Protein AF-A0A9X0FGQ6-F1 (afdb_monomer)

Structure (mmCIF, N/CA/C/O backbone):
data_AF-A0A9X0FGQ6-F1
#
_entry.id   AF-A0A9X0FGQ6-F1
#
loop_
_atom_site.group_PDB
_atom_site.id
_atom_site.type_symbol
_atom_site.label_atom_id
_atom_site.label_alt_id
_atom_site.label_comp_id
_atom_site.label_asym_id
_atom_site.label_entity_id
_atom_site.label_seq_id
_atom_site.pdbx_PDB_ins_code
_atom_site.Cartn_x
_atom_site.Cartn_y
_atom_site.Cartn_z
_atom_site.occupancy
_atom_site.B_iso_or_equiv
_atom_site.auth_seq_id
_atom_site.auth_comp_id
_atom_site.auth_asym_id
_atom_site.auth_atom_id
_atom_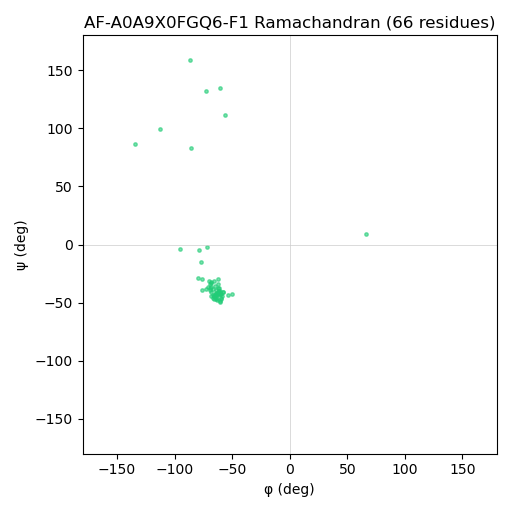site.pdbx_PDB_model_num
ATOM 1 N N . MET A 1 1 ? -6.916 5.252 -3.151 1.00 64.69 1 MET A N 1
ATOM 2 C CA . MET A 1 1 ? -7.905 4.673 -2.204 1.00 64.69 1 MET A CA 1
ATOM 3 C C . MET A 1 1 ? -7.823 5.455 -0.893 1.00 64.69 1 MET A C 1
ATOM 5 O O . MET A 1 1 ? -6.714 5.729 -0.458 1.00 64.69 1 MET A O 1
ATOM 9 N N . THR A 1 2 ? -8.939 5.880 -0.293 1.00 81.56 2 THR A N 1
ATOM 10 C CA . THR A 1 2 ? -8.922 6.758 0.899 1.00 81.56 2 THR A CA 1
ATOM 11 C C . THR A 1 2 ? -8.821 5.964 2.207 1.00 81.56 2 THR A C 1
ATOM 13 O O . THR A 1 2 ? -9.184 4.787 2.258 1.00 81.56 2 THR A O 1
ATOM 16 N N . VAL A 1 3 ? -8.367 6.610 3.289 1.00 80.19 3 VAL A N 1
ATOM 17 C CA . VAL A 1 3 ? -8.267 6.012 4.640 1.00 80.19 3 VAL A CA 1
ATOM 18 C C . VAL A 1 3 ? -9.606 5.412 5.088 1.00 80.19 3 VAL A C 1
ATOM 20 O O . VAL A 1 3 ? -9.660 4.278 5.558 1.00 80.19 3 VAL A O 1
ATOM 23 N N . THR A 1 4 ? -10.710 6.119 4.854 1.00 84.25 4 THR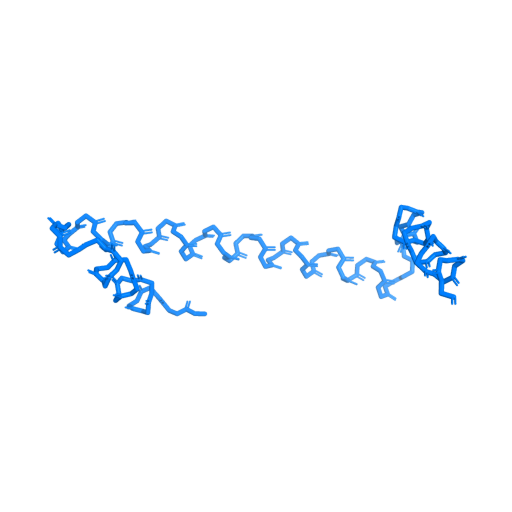 A N 1
ATOM 24 C CA . THR A 1 4 ? -12.069 5.641 5.147 1.00 84.25 4 THR A CA 1
ATOM 25 C C . THR A 1 4 ? -12.448 4.392 4.345 1.00 84.25 4 THR A C 1
ATOM 27 O O . THR A 1 4 ? -13.137 3.512 4.862 1.00 84.25 4 THR A O 1
ATOM 30 N N . GLY A 1 5 ? -11.959 4.262 3.108 1.00 85.12 5 GLY A N 1
ATOM 31 C CA . GLY A 1 5 ? -12.116 3.051 2.300 1.00 85.12 5 GLY A CA 1
ATOM 32 C C . GLY A 1 5 ? -11.356 1.850 2.872 1.00 85.12 5 GLY A C 1
ATOM 33 O O . GLY A 1 5 ? -11.914 0.755 2.950 1.00 85.12 5 GLY A O 1
ATOM 34 N N . TYR A 1 6 ? -10.113 2.047 3.328 1.00 85.75 6 TYR A N 1
ATOM 35 C CA . TYR A 1 6 ? -9.339 0.992 3.997 1.00 85.75 6 TYR A CA 1
ATOM 36 C C . TYR A 1 6 ? -9.982 0.564 5.316 1.00 85.75 6 TYR A C 1
ATOM 38 O O . TYR A 1 6 ? -10.092 -0.630 5.577 1.00 85.75 6 TYR A O 1
ATOM 46 N N . GLN A 1 7 ? -10.464 1.515 6.117 1.00 86.25 7 GLN A N 1
ATOM 47 C CA . GLN A 1 7 ? -11.126 1.223 7.387 1.00 86.25 7 GLN A CA 1
ATOM 48 C C . GLN A 1 7 ? -12.367 0.345 7.190 1.00 86.25 7 GLN A C 1
ATOM 50 O O . GLN A 1 7 ? -12.507 -0.662 7.881 1.00 86.25 7 GLN A O 1
ATOM 55 N N . LYS A 1 8 ? -13.230 0.675 6.217 1.00 88.56 8 LYS A N 1
ATOM 56 C CA . LYS A 1 8 ? -14.409 -0.142 5.887 1.00 88.56 8 LYS A CA 1
ATOM 57 C C . LYS A 1 8 ? -14.021 -1.566 5.486 1.00 88.56 8 LYS A C 1
ATOM 59 O O . LYS A 1 8 ? -14.621 -2.511 5.982 1.00 88.56 8 LYS A O 1
ATOM 64 N N . LYS A 1 9 ? -12.991 -1.726 4.646 1.00 88.31 9 LYS A N 1
ATOM 65 C CA . LYS A 1 9 ? -12.492 -3.052 4.242 1.00 88.31 9 LYS A CA 1
ATOM 66 C C . LYS A 1 9 ? -11.916 -3.845 5.419 1.00 88.31 9 LYS A C 1
ATOM 68 O O . LYS A 1 9 ? -12.205 -5.028 5.536 1.00 88.31 9 LYS A O 1
ATOM 73 N N . ILE A 1 10 ? -11.151 -3.205 6.308 1.00 87.38 10 ILE A N 1
ATOM 74 C CA . ILE A 1 10 ? -10.590 -3.853 7.507 1.00 87.38 10 ILE A CA 1
ATOM 75 C C . ILE A 1 10 ? -11.707 -4.318 8.443 1.00 87.38 10 ILE A C 1
ATOM 77 O O . ILE A 1 10 ? -11.666 -5.443 8.924 1.00 87.38 10 ILE A O 1
ATOM 81 N N . MET A 1 11 ? -12.705 -3.469 8.691 1.00 87.75 11 MET A N 1
ATOM 82 C CA . MET A 1 11 ? -13.830 -3.815 9.562 1.00 87.75 11 MET A CA 1
ATOM 83 C C . MET A 1 11 ? -14.733 -4.893 8.950 1.00 87.75 11 MET A C 1
ATOM 85 O O . MET A 1 11 ? -15.263 -5.713 9.687 1.00 87.75 11 MET A O 1
ATOM 89 N N . ALA A 1 12 ? -14.884 -4.929 7.622 1.00 90.31 12 ALA A N 1
ATOM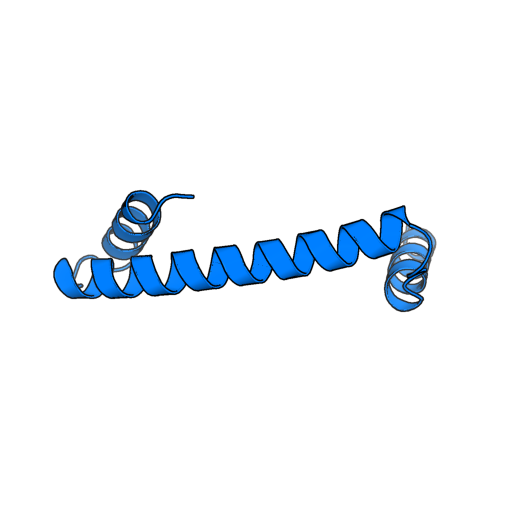 90 C CA . ALA A 1 12 ? -15.603 -6.004 6.937 1.00 90.31 12 ALA A CA 1
ATOM 91 C C . 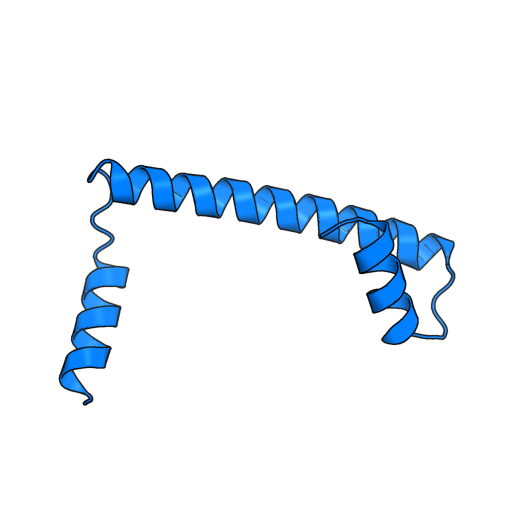ALA A 1 12 ? -14.849 -7.343 7.002 1.00 90.31 12 ALA A C 1
ATOM 93 O O . ALA A 1 12 ? -15.468 -8.386 7.177 1.00 90.31 12 ALA A O 1
ATOM 94 N N . ALA A 1 13 ? -13.519 -7.315 6.881 1.00 90.56 13 ALA A N 1
ATOM 95 C CA . ALA A 1 13 ? -12.680 -8.510 6.955 1.00 90.56 13 ALA A CA 1
ATOM 96 C C . ALA A 1 13 ? -12.496 -9.030 8.391 1.00 90.56 13 ALA A C 1
ATOM 98 O O . ALA A 1 13 ? -12.309 -10.226 8.592 1.00 90.56 13 ALA A O 1
ATOM 99 N N . VAL A 1 14 ? -12.527 -8.141 9.389 1.00 90.56 14 VAL A N 1
ATOM 100 C CA . VAL A 1 14 ? -12.369 -8.482 10.809 1.00 90.56 14 VAL A CA 1
ATOM 101 C C . VAL A 1 14 ? -13.436 -7.742 11.626 1.00 90.56 14 VAL A C 1
ATOM 103 O O . VAL A 1 14 ? -13.162 -6.655 12.137 1.00 90.56 14 VAL A O 1
ATOM 106 N N . PRO A 1 15 ? -14.646 -8.308 11.781 1.00 84.94 15 PRO A N 1
ATOM 107 C CA . PRO A 1 15 ? -15.773 -7.633 12.436 1.00 84.94 15 PRO A CA 1
ATOM 108 C C . PRO A 1 15 ? -15.532 -7.292 13.912 1.00 84.94 15 PRO A C 1
ATOM 110 O O . PRO A 1 15 ? -16.041 -6.294 14.414 1.00 84.94 15 PRO A O 1
ATOM 113 N N . GLU A 1 16 ? -14.717 -8.089 14.605 1.00 91.44 16 GLU A N 1
ATOM 114 C CA . GLU A 1 16 ? -14.438 -7.924 16.040 1.00 91.44 16 GLU A CA 1
ATOM 115 C C . GLU A 1 16 ? -13.425 -6.809 16.348 1.00 91.44 16 GLU A C 1
ATOM 117 O O . GLU A 1 16 ? -13.139 -6.490 17.507 1.00 91.44 16 GLU A O 1
ATOM 122 N N . ILE A 1 17 ? -12.838 -6.194 15.317 1.00 89.06 17 ILE A N 1
ATOM 123 C CA . ILE A 1 17 ? -11.829 -5.165 15.520 1.00 89.06 17 ILE A CA 1
ATOM 124 C C . ILE A 1 17 ? -12.466 -3.868 16.038 1.00 89.06 17 ILE A C 1
ATOM 126 O O . ILE A 1 17 ? -13.420 -3.325 15.479 1.00 89.06 17 ILE A O 1
ATOM 130 N N . LYS A 1 18 ? -11.880 -3.290 17.091 1.00 91.06 18 LYS A N 1
ATOM 131 C CA . LYS A 1 18 ? -12.284 -1.958 17.564 1.00 91.06 18 LYS A CA 1
ATOM 132 C C . LYS A 1 18 ? -12.079 -0.915 16.462 1.00 91.06 18 LYS A C 1
ATOM 134 O O . LYS A 1 18 ? -10.996 -0.828 15.877 1.00 91.06 18 LYS A O 1
ATOM 139 N N . LYS A 1 19 ? -13.078 -0.051 16.257 1.00 87.31 19 LYS A N 1
ATOM 140 C CA . LYS A 1 19 ? -13.077 1.021 15.242 1.00 87.31 19 LYS A CA 1
ATOM 141 C C . LYS A 1 19 ? -11.811 1.888 15.274 1.00 87.31 19 LYS A C 1
ATOM 143 O O . LYS A 1 19 ? -11.225 2.148 14.227 1.00 87.31 19 LYS A O 1
ATOM 148 N N . SER A 1 20 ? -11.342 2.255 16.467 1.00 89.56 20 SER A N 1
ATOM 149 C CA . SER A 1 20 ? -10.116 3.044 16.663 1.00 89.56 20 SER A CA 1
ATOM 150 C C . SER A 1 20 ? -8.839 2.308 16.238 1.00 89.56 20 SER A C 1
ATOM 152 O O . SER A 1 20 ? -7.881 2.922 15.770 1.00 89.56 20 SER A O 1
ATOM 154 N N . LYS A 1 21 ? -8.805 0.975 16.364 1.00 89.94 21 LYS A N 1
ATOM 155 C CA . LYS A 1 21 ? -7.690 0.142 15.894 1.00 89.94 21 LYS A CA 1
ATOM 156 C C . LYS A 1 21 ? -7.730 -0.012 14.370 1.00 89.94 21 LYS A C 1
ATOM 158 O O . LYS A 1 21 ? -6.679 0.072 13.737 1.00 89.94 21 LYS A O 1
ATOM 163 N N . ALA A 1 22 ? -8.922 -0.163 13.786 1.00 88.88 22 ALA A N 1
ATOM 164 C CA . ALA A 1 22 ? -9.116 -0.193 12.334 1.00 88.88 22 ALA A CA 1
ATOM 165 C C . ALA A 1 22 ? -8.675 1.114 11.661 1.00 88.88 22 ALA A C 1
ATOM 167 O O . ALA A 1 22 ? -8.024 1.081 10.623 1.00 88.88 22 ALA A O 1
ATOM 168 N N . GLU A 1 23 ? -8.972 2.258 12.274 1.00 90.56 23 GLU A N 1
ATOM 169 C CA . GLU A 1 23 ? -8.558 3.578 11.791 1.00 90.56 23 GLU A CA 1
ATOM 170 C C . GLU A 1 23 ? -7.030 3.742 11.793 1.00 90.56 23 GLU A C 1
ATOM 172 O O . GLU A 1 23 ? -6.437 4.103 10.775 1.00 90.56 23 GLU A O 1
ATOM 177 N N . LYS A 1 24 ? -6.359 3.366 12.892 1.00 92.25 24 LYS A N 1
ATOM 178 C CA . LYS A 1 24 ? -4.886 3.360 12.962 1.00 92.25 24 LYS A CA 1
ATOM 179 C C . LYS A 1 24 ? -4.259 2.465 11.888 1.00 92.25 24 LYS A C 1
ATOM 181 O O . LYS A 1 24 ? -3.246 2.834 11.294 1.00 92.25 24 LYS A O 1
ATOM 186 N N . LEU A 1 25 ? -4.844 1.292 11.635 1.00 88.12 25 LEU A N 1
ATOM 187 C CA . LEU A 1 25 ? -4.409 0.386 10.567 1.00 88.12 25 LEU A CA 1
ATOM 188 C C . LEU A 1 25 ? -4.641 0.995 9.182 1.00 88.12 25 LEU A C 1
ATOM 190 O O . LEU A 1 25 ? -3.736 0.969 8.353 1.00 88.12 25 LEU A O 1
ATOM 194 N N . ALA A 1 26 ? -5.801 1.603 8.952 1.00 89.81 26 ALA A N 1
ATOM 195 C CA . ALA A 1 26 ? -6.130 2.256 7.694 1.00 89.81 26 ALA A CA 1
ATOM 196 C C . ALA A 1 26 ? -5.147 3.386 7.348 1.00 89.81 26 ALA A C 1
ATOM 198 O O . ALA A 1 26 ? -4.682 3.455 6.213 1.00 89.81 26 ALA A O 1
ATOM 199 N N . HIS A 1 27 ? -4.756 4.216 8.323 1.00 91.75 27 HIS A N 1
ATOM 200 C CA . HIS A 1 27 ? -3.728 5.245 8.124 1.00 91.75 27 HIS A CA 1
ATOM 201 C C . HIS A 1 27 ? -2.360 4.653 7.767 1.00 91.75 27 HIS A C 1
ATOM 203 O O . HIS A 1 27 ? -1.692 5.152 6.861 1.00 91.75 27 HIS A O 1
ATOM 209 N N . LYS A 1 28 ? -1.942 3.570 8.438 1.00 90.56 28 LYS A N 1
ATOM 210 C CA . LYS A 1 28 ? -0.676 2.887 8.123 1.00 90.56 28 LYS A CA 1
ATOM 211 C C . LYS A 1 28 ? -0.680 2.302 6.712 1.00 90.56 28 LYS A C 1
ATOM 213 O O . LYS A 1 28 ? 0.310 2.442 5.999 1.00 90.56 28 LYS A O 1
ATOM 218 N N . ILE A 1 29 ? -1.783 1.672 6.310 1.00 87.38 29 ILE A N 1
ATOM 219 C CA . ILE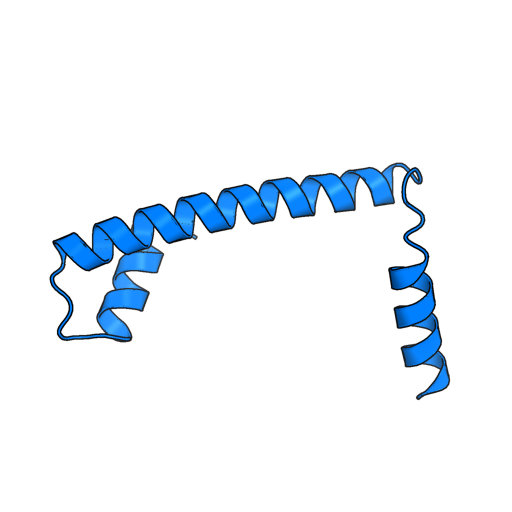 A 1 29 ? -1.925 1.090 4.972 1.00 87.38 29 ILE A CA 1
ATOM 220 C C . ILE A 1 29 ? -1.936 2.189 3.912 1.00 87.38 29 ILE A C 1
ATOM 222 O O . ILE A 1 29 ? -1.208 2.072 2.935 1.00 87.38 29 ILE A O 1
ATOM 226 N N . ALA A 1 30 ? -2.691 3.270 4.117 1.00 88.25 30 ALA A N 1
ATOM 227 C CA . ALA A 1 30 ? -2.733 4.387 3.178 1.00 88.25 30 ALA A CA 1
ATOM 228 C C . ALA A 1 30 ? -1.347 5.020 2.984 1.00 88.25 30 ALA A C 1
ATOM 230 O O . ALA A 1 30 ? -0.913 5.200 1.850 1.00 88.25 30 ALA A O 1
ATOM 231 N N . LYS A 1 31 ? -0.612 5.267 4.080 1.00 89.12 31 LYS A N 1
ATOM 232 C CA . LYS A 1 31 ? 0.757 5.799 4.020 1.00 89.12 31 LYS A CA 1
ATOM 233 C C . LYS A 1 31 ? 1.705 4.863 3.265 1.00 89.12 31 LYS A C 1
ATOM 235 O O . LYS A 1 31 ? 2.508 5.319 2.460 1.00 89.12 31 LYS A O 1
ATOM 240 N N . ARG A 1 32 ? 1.613 3.551 3.508 1.00 86.06 32 ARG A N 1
ATOM 241 C CA . ARG A 1 32 ? 2.446 2.561 2.811 1.00 86.06 32 ARG A CA 1
ATOM 242 C C . ARG A 1 32 ? 2.087 2.447 1.331 1.00 86.06 32 ARG A C 1
ATOM 244 O O . ARG A 1 32 ? 2.989 2.368 0.511 1.00 86.06 32 ARG A O 1
ATOM 251 N N . ALA A 1 33 ? 0.799 2.466 0.996 1.00 80.75 33 ALA A N 1
ATOM 252 C CA . ALA A 1 33 ? 0.333 2.438 -0.386 1.00 80.75 33 ALA A CA 1
ATOM 253 C C . ALA A 1 33 ? 0.825 3.663 -1.166 1.00 80.75 33 ALA A C 1
ATOM 255 O O . ALA A 1 33 ? 1.282 3.513 -2.291 1.00 80.75 33 ALA A O 1
ATOM 256 N N . GLN A 1 34 ? 0.804 4.848 -0.548 1.00 83.19 34 GLN A N 1
ATOM 257 C CA . GLN A 1 34 ? 1.347 6.062 -1.153 1.00 83.19 34 GLN A CA 1
ATOM 258 C C . GLN A 1 34 ? 2.857 5.951 -1.403 1.00 83.19 34 GLN A C 1
ATOM 260 O O . GLN A 1 34 ? 3.301 6.203 -2.514 1.00 83.19 34 GLN A O 1
ATOM 265 N N . ALA A 1 35 ? 3.633 5.493 -0.416 1.00 80.44 35 ALA A N 1
ATOM 266 C CA . ALA A 1 35 ? 5.074 5.301 -0.595 1.00 80.44 35 ALA A CA 1
ATOM 267 C C . ALA A 1 35 ? 5.406 4.265 -1.689 1.00 80.44 35 ALA A C 1
ATOM 269 O O . ALA A 1 35 ? 6.363 4.438 -2.437 1.00 80.44 35 ALA A O 1
ATOM 270 N N . MET A 1 36 ? 4.616 3.190 -1.803 1.00 77.31 36 MET A N 1
ATOM 271 C CA . MET A 1 36 ? 4.774 2.203 -2.879 1.00 77.31 36 MET A CA 1
ATOM 272 C C . MET A 1 36 ? 4.408 2.781 -4.248 1.00 77.31 36 MET A C 1
ATOM 274 O O . MET A 1 36 ? 5.068 2.449 -5.226 1.00 77.31 36 MET A O 1
ATOM 278 N N . GLN A 1 37 ? 3.393 3.647 -4.316 1.00 78.62 37 GLN A N 1
ATOM 279 C CA . GLN A 1 37 ? 3.024 4.341 -5.546 1.00 78.62 37 GLN A CA 1
ATOM 280 C C . GLN A 1 37 ? 4.138 5.292 -5.994 1.00 78.62 37 GLN A C 1
ATOM 282 O O . GLN A 1 37 ? 4.537 5.238 -7.145 1.00 78.62 37 GLN A O 1
ATOM 287 N N . GLU A 1 38 ? 4.710 6.082 -5.082 1.00 77.50 38 GLU A N 1
ATOM 288 C CA . GLU A 1 38 ? 5.836 6.979 -5.389 1.00 77.50 38 GLU A CA 1
ATOM 289 C C . GLU A 1 38 ? 7.063 6.207 -5.900 1.00 77.50 38 GLU A C 1
ATOM 291 O O . GLU A 1 38 ? 7.713 6.629 -6.854 1.00 77.50 38 GLU A O 1
ATOM 296 N N . GLN A 1 39 ? 7.362 5.045 -5.308 1.00 69.31 39 GLN A N 1
ATOM 297 C CA . GLN A 1 39 ? 8.428 4.168 -5.802 1.00 69.31 39 GLN A CA 1
ATOM 298 C C . GLN A 1 39 ? 8.108 3.600 -7.185 1.00 69.31 39 GLN A C 1
ATOM 300 O O . GLN A 1 39 ? 8.976 3.586 -8.053 1.00 69.31 39 GLN A O 1
ATOM 305 N N . PHE A 1 40 ? 6.878 3.137 -7.397 1.00 75.31 40 PHE A N 1
ATOM 306 C CA . PHE A 1 40 ? 6.442 2.619 -8.688 1.00 75.31 40 PHE A CA 1
ATOM 307 C C . PHE A 1 40 ? 6.534 3.693 -9.781 1.00 75.31 40 PHE A C 1
ATOM 309 O O . PHE A 1 40 ? 7.142 3.455 -10.821 1.00 75.31 40 PHE A O 1
ATOM 316 N N . ASP A 1 41 ? 6.014 4.889 -9.506 1.00 74.81 41 ASP A N 1
ATOM 317 C CA . ASP A 1 41 ? 6.042 6.033 -10.416 1.00 74.81 41 ASP A CA 1
ATOM 318 C C . ASP A 1 41 ? 7.490 6.461 -10.723 1.00 74.81 41 ASP A C 1
ATOM 320 O O . ASP A 1 41 ? 7.810 6.784 -11.866 1.00 74.81 41 ASP A O 1
ATOM 324 N N . PHE A 1 42 ? 8.400 6.397 -9.741 1.00 73.44 42 PHE A N 1
ATOM 325 C CA . PHE A 1 42 ? 9.832 6.621 -9.959 1.00 73.44 42 PHE A CA 1
ATOM 326 C C . PHE A 1 42 ? 10.433 5.605 -10.941 1.00 73.44 42 PHE A C 1
ATOM 328 O O . PHE A 1 42 ? 11.078 6.007 -11.911 1.00 73.44 42 PHE A O 1
ATOM 335 N N . PHE A 1 43 ? 10.198 4.305 -10.756 1.00 71.69 43 PHE A N 1
ATOM 336 C CA . PHE A 1 43 ? 10.727 3.291 -11.676 1.00 71.69 43 PHE A CA 1
ATOM 337 C C . PHE A 1 43 ? 10.107 3.381 -13.078 1.00 71.69 43 PHE A C 1
ATOM 339 O O . PHE A 1 43 ? 10.830 3.263 -14.069 1.00 71.69 43 PHE A O 1
ATOM 346 N N . GLU A 1 44 ? 8.807 3.666 -13.186 1.00 71.94 44 GLU A N 1
ATOM 347 C CA . GLU A 1 44 ? 8.159 3.941 -14.475 1.00 71.94 44 GLU A CA 1
ATOM 348 C C . GLU A 1 44 ? 8.750 5.191 -15.147 1.00 71.94 44 GLU A C 1
ATOM 350 O O . GLU A 1 44 ? 9.053 5.161 -16.339 1.00 71.94 44 GLU A O 1
ATOM 355 N N . SER A 1 45 ? 9.027 6.262 -14.394 1.00 71.75 45 SER A N 1
ATOM 356 C CA . SER A 1 45 ? 9.673 7.463 -14.941 1.00 71.75 45 SER A CA 1
ATOM 357 C C . SER A 1 45 ? 11.068 7.170 -15.509 1.00 71.75 45 SER A C 1
ATOM 359 O O . SER A 1 45 ? 11.411 7.641 -16.593 1.00 71.75 45 SER A O 1
ATOM 361 N N . LEU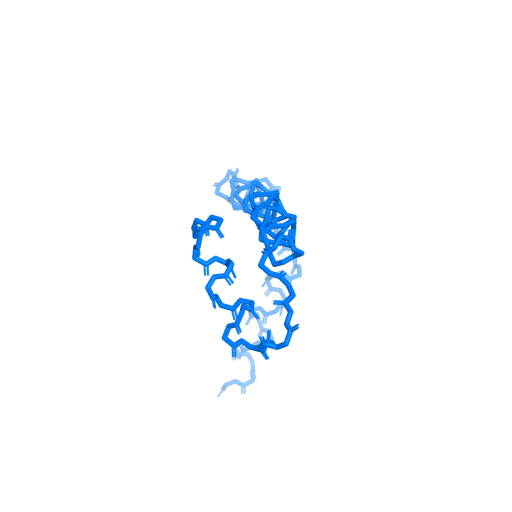 A 1 46 ? 11.855 6.320 -14.843 1.00 71.62 46 LEU A N 1
ATOM 362 C CA . LEU A 1 46 ? 13.186 5.926 -15.305 1.00 71.62 46 LEU A CA 1
ATOM 363 C C . LEU A 1 46 ? 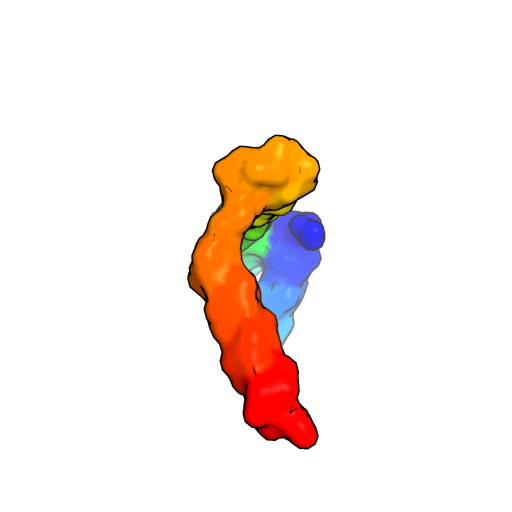13.146 5.021 -16.543 1.00 71.62 46 LEU A C 1
ATOM 365 O O . LEU A 1 46 ? 14.049 5.083 -17.382 1.00 71.62 46 LEU A O 1
ATOM 369 N N . LYS A 1 47 ? 12.095 4.209 -16.677 1.00 66.44 47 LYS A N 1
ATOM 370 C CA . LYS A 1 47 ? 11.818 3.412 -17.875 1.00 66.44 47 LYS A CA 1
ATOM 371 C C . LYS A 1 47 ? 11.431 4.299 -19.060 1.00 66.44 47 LYS A C 1
ATOM 373 O O . LYS A 1 47 ? 11.966 4.110 -20.148 1.00 66.44 47 LYS A O 1
ATOM 378 N N . ILE A 1 48 ? 10.567 5.297 -18.848 1.00 69.69 48 ILE A N 1
ATOM 379 C CA . ILE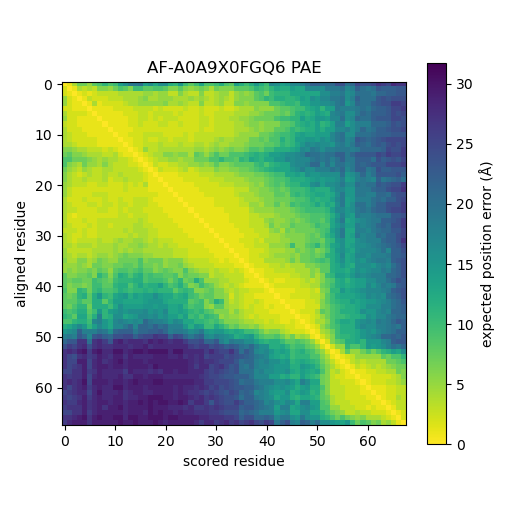 A 1 48 ? 10.182 6.285 -19.875 1.00 69.69 48 ILE A CA 1
ATOM 380 C C . ILE A 1 48 ? 11.400 7.080 -20.356 1.00 69.69 48 ILE A C 1
ATOM 382 O O . ILE A 1 48 ? 11.572 7.281 -21.554 1.00 69.69 48 ILE A O 1
ATOM 386 N N . LEU A 1 49 ? 12.272 7.492 -19.432 1.00 68.69 49 LEU A N 1
ATOM 387 C CA . LEU A 1 49 ? 13.504 8.221 -19.748 1.00 68.69 49 LEU A CA 1
ATOM 388 C C . LEU A 1 49 ? 14.577 7.343 -20.417 1.00 68.69 49 LEU A C 1
ATOM 390 O O . LEU A 1 49 ? 15.654 7.839 -20.741 1.00 68.69 49 LEU A O 1
ATOM 394 N N . GLY A 1 50 ? 14.318 6.044 -20.608 1.00 64.81 50 GLY A N 1
ATOM 395 C CA . GLY A 1 50 ? 15.266 5.100 -21.203 1.00 64.81 50 GLY A CA 1
ATOM 396 C C . GLY A 1 50 ? 16.513 4.848 -20.349 1.00 64.81 50 GLY A C 1
ATOM 397 O O . GLY A 1 50 ? 17.452 4.211 -20.818 1.00 64.81 50 GLY A O 1
ATOM 398 N N . VAL A 1 51 ? 16.529 5.337 -19.103 1.00 65.31 51 VAL A N 1
ATOM 399 C CA . VAL A 1 51 ? 17.650 5.214 -18.156 1.00 65.31 51 VAL A CA 1
ATOM 400 C C . VAL A 1 51 ? 17.655 3.831 -17.510 1.00 65.31 51 VAL A C 1
ATOM 402 O O . VAL A 1 51 ? 18.713 3.296 -17.190 1.00 65.31 51 VAL A O 1
ATOM 405 N N . ILE A 1 52 ? 16.479 3.216 -17.373 1.00 55.25 52 ILE A N 1
ATOM 406 C CA . ILE A 1 52 ? 16.336 1.819 -16.979 1.00 55.25 52 ILE A CA 1
ATOM 407 C C . ILE A 1 52 ? 15.769 1.038 -18.162 1.00 55.25 52 ILE A C 1
ATOM 409 O O . ILE A 1 52 ? 14.563 1.000 -18.399 1.00 55.25 52 ILE A O 1
ATOM 413 N N . SER A 1 53 ? 16.648 0.354 -18.893 1.00 55.81 53 SER A N 1
ATOM 414 C CA . SER A 1 53 ? 16.251 -0.862 -19.592 1.00 55.81 53 SER A CA 1
ATOM 415 C C . SER A 1 53 ? 16.392 -2.013 -18.602 1.00 55.81 53 SER A C 1
ATOM 417 O O . SER A 1 53 ? 17.448 -2.638 -18.558 1.00 55.81 53 SER A O 1
ATOM 419 N N . ASP A 1 54 ? 15.390 -2.228 -17.747 1.00 57.47 54 ASP A N 1
ATOM 420 C CA . ASP A 1 54 ? 15.449 -3.285 -16.731 1.00 57.47 54 ASP A CA 1
ATOM 421 C C . ASP A 1 54 ? 15.698 -4.636 -17.439 1.00 57.47 54 ASP A C 1
ATOM 423 O O . ASP A 1 54 ? 14.838 -5.087 -18.209 1.00 57.47 54 ASP A O 1
ATOM 427 N N . PRO A 1 55 ? 16.880 -5.259 -17.263 1.00 57.19 55 PRO A N 1
ATOM 428 C CA . PRO A 1 55 ? 17.216 -6.500 -17.958 1.00 57.19 55 PRO A CA 1
ATOM 429 C C . PRO A 1 55 ? 16.298 -7.638 -17.509 1.00 57.19 55 PRO A C 1
ATOM 431 O O . PRO A 1 55 ? 15.853 -8.435 -18.326 1.00 57.19 55 PRO A O 1
ATOM 434 N N . THR A 1 56 ? 15.926 -7.642 -16.230 1.00 58.12 56 THR A N 1
ATOM 435 C CA . THR A 1 56 ? 15.017 -8.603 -15.599 1.00 58.12 56 THR A CA 1
ATOM 436 C C . THR A 1 56 ? 13.607 -8.522 -16.178 1.00 58.12 56 THR A C 1
ATOM 438 O O . THR A 1 56 ? 12.979 -9.552 -16.408 1.00 58.12 56 THR A O 1
ATOM 441 N N . ALA A 1 57 ? 13.108 -7.316 -16.470 1.00 54.69 57 ALA A N 1
ATOM 442 C CA . ALA A 1 57 ? 11.818 -7.140 -17.139 1.00 54.69 57 ALA A CA 1
ATOM 443 C C . ALA A 1 57 ? 11.862 -7.601 -18.607 1.00 54.69 57 ALA A C 1
ATOM 445 O O . ALA A 1 57 ? 10.903 -8.202 -19.088 1.00 54.69 57 ALA A O 1
ATOM 446 N N . ARG A 1 58 ? 12.978 -7.374 -19.318 1.00 56.66 58 ARG A N 1
ATOM 447 C CA . ARG A 1 58 ? 13.183 -7.913 -20.676 1.00 56.66 58 ARG A CA 1
ATOM 448 C C . ARG A 1 58 ? 13.253 -9.439 -20.690 1.00 56.66 58 ARG A C 1
ATOM 450 O O . ARG A 1 58 ? 12.649 -10.054 -21.565 1.00 56.66 58 ARG A O 1
ATOM 457 N N . ASP A 1 59 ? 13.950 -10.038 -19.732 1.00 58.72 59 ASP A N 1
ATOM 458 C CA . ASP A 1 59 ? 14.089 -11.492 -19.634 1.00 58.72 59 ASP A CA 1
ATOM 459 C C . ASP A 1 59 ? 12.775 -12.159 -19.213 1.00 58.72 59 ASP A C 1
ATOM 461 O O . ASP A 1 59 ? 12.415 -13.203 -19.753 1.00 58.72 59 ASP A O 1
ATOM 465 N N . ALA A 1 60 ? 11.994 -11.528 -18.330 1.00 55.34 60 ALA A N 1
ATOM 466 C CA . ALA A 1 60 ? 10.653 -11.998 -17.988 1.00 55.34 60 ALA A CA 1
ATOM 467 C C . ALA A 1 60 ? 9.703 -11.987 -19.201 1.00 55.34 60 ALA A C 1
ATOM 469 O O . ALA A 1 60 ? 8.976 -12.957 -19.407 1.00 55.34 60 ALA A O 1
ATOM 470 N N . VAL A 1 61 ? 9.743 -10.935 -20.032 1.00 57.06 61 VAL A N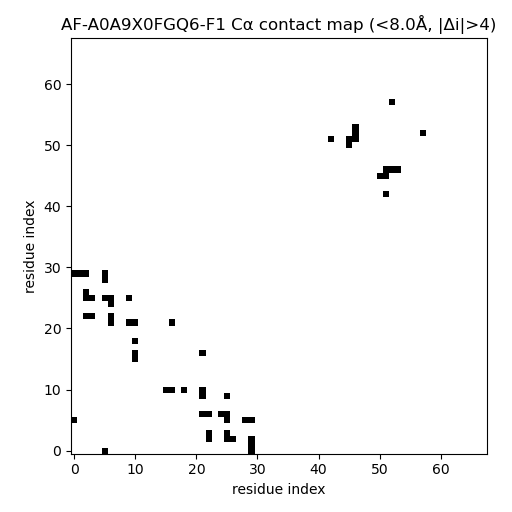 1
ATOM 471 C CA . VAL A 1 61 ? 8.938 -10.853 -21.266 1.00 57.06 61 VAL A CA 1
ATOM 472 C C . VAL A 1 61 ? 9.376 -11.908 -22.284 1.00 57.06 61 VAL A C 1
ATOM 474 O O . VAL A 1 61 ? 8.531 -12.655 -22.769 1.00 57.06 61 VAL A O 1
ATOM 477 N N . LYS A 1 62 ? 10.684 -12.061 -22.536 1.00 60.09 62 LYS A N 1
ATOM 478 C CA . LYS A 1 62 ? 11.205 -13.113 -23.430 1.00 60.09 62 LYS A CA 1
ATOM 479 C C . LYS A 1 62 ? 10.805 -14.519 -22.988 1.00 60.09 62 LYS A C 1
ATOM 481 O O . LYS A 1 62 ? 10.453 -15.347 -23.821 1.00 60.09 62 LYS A O 1
ATOM 486 N N . ASN A 1 63 ? 10.850 -14.793 -21.685 1.00 61.12 63 ASN A N 1
ATOM 487 C CA . ASN A 1 63 ? 10.473 -16.099 -21.148 1.00 61.12 63 ASN A CA 1
ATOM 488 C C . ASN A 1 63 ? 8.969 -16.377 -21.286 1.00 61.12 63 ASN A C 1
ATOM 490 O O . ASN A 1 63 ? 8.589 -17.526 -21.485 1.00 61.12 63 ASN A O 1
ATOM 494 N N . MET A 1 64 ? 8.115 -15.351 -21.207 1.00 49.75 64 MET A N 1
ATOM 495 C CA . MET A 1 64 ? 6.680 -15.501 -21.476 1.00 49.75 64 MET A CA 1
ATOM 496 C C . MET A 1 64 ? 6.382 -15.699 -22.967 1.00 49.75 64 MET A C 1
ATOM 498 O O . MET A 1 64 ? 5.522 -16.506 -23.298 1.00 49.75 64 MET A O 1
ATOM 502 N N . GLU A 1 65 ? 7.096 -15.009 -23.860 1.00 57.28 65 GLU A N 1
ATOM 503 C CA . GLU A 1 65 ? 6.938 -15.154 -25.316 1.00 57.28 65 GLU A CA 1
ATOM 504 C C . GLU A 1 65 ? 7.431 -16.511 -25.839 1.00 57.28 65 GLU A C 1
ATOM 506 O O . GLU A 1 65 ? 6.843 -17.052 -26.766 1.00 57.28 65 GLU A O 1
ATOM 511 N N . ALA A 1 66 ? 8.477 -17.091 -25.242 1.00 61.25 66 ALA A N 1
ATOM 512 C CA . ALA A 1 66 ? 8.989 -18.413 -25.618 1.00 61.25 66 ALA A CA 1
ATOM 513 C C . ALA A 1 66 ? 8.146 -19.590 -25.083 1.00 61.25 66 ALA A C 1
ATOM 515 O O . ALA A 1 66 ? 8.336 -20.725 -25.517 1.00 61.25 66 ALA A O 1
ATOM 516 N N . ALA A 1 67 ? 7.266 -19.338 -24.110 1.00 51.03 67 ALA A N 1
ATOM 517 C CA . ALA A 1 67 ? 6.403 -20.344 -23.491 1.00 51.03 67 ALA A CA 1
ATOM 518 C C . ALA A 1 67 ? 4.993 -20.424 -24.115 1.00 51.03 67 ALA A C 1
ATOM 520 O O . ALA A 1 67 ? 4.207 -21.277 -23.697 1.00 51.03 67 ALA A O 1
ATOM 521 N N . ALA A 1 68 ? 4.674 -19.541 -25.067 1.00 43.78 68 ALA A N 1
ATOM 522 C CA . ALA A 1 68 ? 3.434 -19.522 -25.847 1.00 43.78 68 ALA A CA 1
ATOM 523 C C . ALA A 1 68 ? 3.624 -20.220 -27.203 1.00 43.78 68 ALA A C 1
ATOM 525 O O . ALA A 1 68 ? 2.652 -20.866 -27.655 1.00 43.78 68 ALA A O 1
#

Foldseek 3Di:
DDLVVQLVVVCVVPVPDDSVVSSVVSVVVVVVVVVVVVVVVVVVVCVVVVVDPPVVVVVVVVVVVVVD

Nearest PDB structures (foldseek):
  3erm-assembly4_E-3  TM=7.465E-01  e=3.313E+00  Pseudomonas syringae pv. tomato
  1owf-assembly1_B  TM=6.343E-01  e=2.654E+00  Escherichia coli
  5j0n-assembly1_L  TM=6.270E-01  e=3.567E+00  Escherichia coli

Solvent-accessible surface area (backbone atoms only — not comparable to full-atom values): 3848 Å² total; per-residue (Å²): 133,55,45,71,58,43,24,52,52,47,41,71,76,37,73,88,58,55,67,74,57,33,46,57,47,14,49,53,50,43,54,50,52,49,55,52,46,56,53,49,53,51,54,52,49,34,40,73,70,62,77,42,77,55,62,67,61,52,50,54,51,52,54,54,64,76,73,109

Radius of gyration: 18.61 Å; Cα contacts (8 Å, |Δi|>4): 30; chains: 1; bounding box: 33×29×43 Å

Sequence (68 aa):
MTVTGYQKKIMAAVPEIKKSKAEKLAHKIAKRAQAMQEQFDFFESLKILGVISDPTARDAVKNMEAAA

pLDDT: mean 75.6, std 13.69, range [43.78, 92.25]

Mean predicted aligned error: 11.49 Å

Secondary structure (DSSP, 8-state):
--HHHHHHHHHHH-TTS-HHHHHHHHHHHHHHHHHHHHHHHHHHHHHHTTS---HHHHHHHHHHHTT-